Protein AF-A0A8T4FCI0-F1 (afdb_monomer)

Secondary structure (DSSP, 8-state):
----GGGTS------EETT--HHHHHHHHHHTT-S-EEEE-SSSEEEEESS----TTSSPPTT-S---

Sequence (68 aa):
MRITVADVMTTDIIAVRGEASFHTVAQPLIDRNVSGMPVVDADGVVAVANHITWRDNDIPPAGSWGGA

Radius of gyration: 15.37 Å; Cα contacts (8 Å, |Δi|>4): 54; chains: 1; bounding box: 40×31×41 Å

Solvent-accessible surface area (backbone atoms only — not comparable to full-atom values): 4675 Å² total; per-residue (Å²): 137,88,86,53,70,80,78,72,56,86,79,92,68,70,71,43,53,78,84,58,52,68,68,72,56,49,51,57,30,62,78,66,73,42,77,56,36,43,23,28,63,97,90,44,81,77,48,72,46,64,71,89,82,78,56,91,84,69,62,71,63,93,76,70,61,90,68,130

Structure (mmCIF, N/CA/C/O backbone):
data_AF-A0A8T4FCI0-F1
#
_entry.id   AF-A0A8T4FCI0-F1
#
loop_
_atom_site.group_PDB
_atom_site.id
_atom_site.type_symbol
_atom_site.label_atom_id
_atom_site.label_alt_id
_atom_site.label_comp_id
_atom_site.label_asym_id
_atom_site.label_entity_id
_atom_site.label_seq_id
_atom_site.pdbx_PDB_ins_code
_atom_site.Cartn_x
_atom_site.Cartn_y
_atom_site.Cartn_z
_atom_site.occupancy
_atom_site.B_iso_or_equiv
_atom_site.auth_seq_id
_atom_site.auth_comp_id
_atom_site.auth_asym_id
_atom_site.auth_atom_id
_atom_site.pdbx_PDB_model_num
ATOM 1 N N . MET A 1 1 ? -18.392 5.724 27.628 1.00 70.88 1 MET A N 1
ATOM 2 C CA . MET A 1 1 ? -18.354 5.814 26.153 1.00 70.88 1 MET A CA 1
ATOM 3 C C . MET A 1 1 ? -17.198 4.950 25.673 1.00 70.88 1 MET A C 1
ATOM 5 O O . MET A 1 1 ? -16.134 5.033 26.272 1.00 70.88 1 MET A O 1
ATOM 9 N N . ARG A 1 2 ? -17.423 4.053 24.707 1.00 84.06 2 ARG A N 1
ATOM 10 C CA . ARG A 1 2 ? -16.419 3.093 24.221 1.00 84.06 2 ARG A CA 1
ATOM 11 C C . ARG A 1 2 ? -16.024 3.505 22.811 1.00 84.06 2 ARG A C 1
ATOM 13 O O . ARG A 1 2 ? -16.883 3.517 21.942 1.00 84.06 2 ARG A O 1
ATOM 20 N N . ILE A 1 3 ? -14.763 3.878 22.637 1.00 90.00 3 ILE A N 1
ATOM 21 C CA . ILE A 1 3 ? -14.179 4.215 21.338 1.00 90.00 3 ILE A CA 1
ATOM 22 C C . ILE A 1 3 ? -13.537 2.937 20.798 1.00 90.00 3 ILE A C 1
ATOM 24 O O . ILE A 1 3 ? -12.864 2.217 21.543 1.00 90.00 3 ILE A O 1
ATOM 28 N N . THR A 1 4 ? -13.809 2.612 19.543 1.00 94.06 4 THR A N 1
ATOM 29 C CA . THR A 1 4 ? -13.258 1.460 18.828 1.00 94.06 4 THR A CA 1
ATOM 30 C C . THR A 1 4 ? -12.126 1.906 17.907 1.00 94.06 4 THR A C 1
ATOM 32 O O . THR A 1 4 ? -12.010 3.076 17.562 1.00 94.06 4 THR A O 1
ATOM 35 N N . VAL A 1 5 ? -11.273 0.972 17.483 1.00 90.56 5 VAL A N 1
ATOM 36 C CA . VAL A 1 5 ? -10.191 1.270 16.525 1.00 90.56 5 VAL A CA 1
ATOM 37 C C . VAL A 1 5 ? -10.754 1.825 15.213 1.00 90.56 5 VAL A C 1
ATOM 39 O O . VAL A 1 5 ? -10.158 2.721 14.624 1.00 90.56 5 VAL A O 1
ATOM 42 N N . ALA A 1 6 ? -11.937 1.355 14.807 1.00 90.31 6 ALA A N 1
ATOM 43 C CA . ALA A 1 6 ? -12.635 1.840 13.622 1.00 90.31 6 ALA A CA 1
ATOM 44 C C . ALA A 1 6 ? -12.984 3.335 13.698 1.00 90.31 6 ALA A C 1
ATOM 46 O O . ALA A 1 6 ? -13.052 3.990 12.664 1.00 90.31 6 ALA A O 1
ATOM 47 N N . ASP A 1 7 ? -13.144 3.885 14.906 1.00 90.81 7 ASP A N 1
ATOM 48 C CA . ASP A 1 7 ? -13.488 5.296 15.103 1.00 90.81 7 ASP A CA 1
ATOM 49 C C . ASP A 1 7 ? -12.275 6.234 14.962 1.00 90.81 7 ASP A C 1
ATOM 51 O O . ASP A 1 7 ? -12.447 7.445 14.848 1.00 90.81 7 ASP A O 1
ATOM 55 N N . VAL A 1 8 ? -11.048 5.695 14.999 1.00 92.25 8 VAL A N 1
ATOM 56 C CA . VAL A 1 8 ? -9.793 6.476 14.990 1.00 92.25 8 VAL A CA 1
ATOM 57 C C . VAL A 1 8 ? -8.898 6.132 13.791 1.00 92.25 8 VAL A C 1
ATOM 59 O O . VAL A 1 8 ? -7.986 6.888 13.466 1.00 92.25 8 VAL A O 1
ATOM 62 N N . MET A 1 9 ? -9.129 4.999 13.121 1.00 89.44 9 MET A N 1
ATOM 63 C CA . MET A 1 9 ? -8.303 4.565 11.993 1.00 89.44 9 MET A CA 1
ATOM 64 C C . MET A 1 9 ? -8.478 5.453 10.755 1.00 89.44 9 MET A C 1
ATOM 66 O O . MET A 1 9 ? -9.585 5.848 10.395 1.00 89.44 9 MET A O 1
ATOM 70 N N . THR A 1 10 ? -7.377 5.688 10.043 1.00 86.81 10 THR A N 1
ATOM 71 C CA 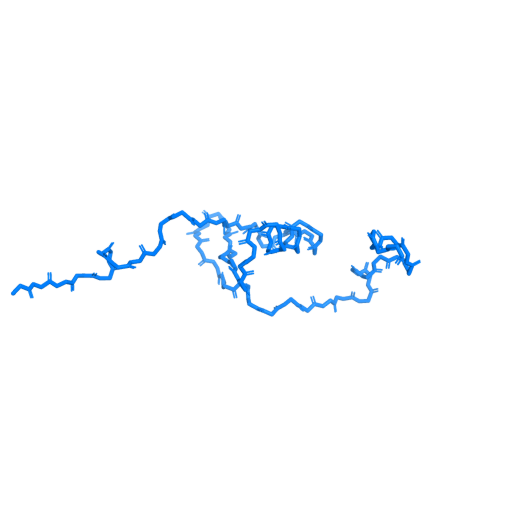. THR A 1 10 ? -7.405 6.279 8.702 1.00 86.81 10 THR A CA 1
ATOM 72 C C . THR A 1 10 ? -7.943 5.257 7.702 1.00 86.81 10 THR A C 1
ATOM 74 O O . THR A 1 10 ? -7.404 4.156 7.592 1.00 86.81 10 THR A O 1
ATOM 77 N N . THR A 1 11 ? -8.999 5.617 6.970 1.00 88.50 11 THR A N 1
ATOM 78 C CA . THR A 1 11 ? -9.669 4.736 5.996 1.00 88.50 11 THR A CA 1
ATOM 79 C C . THR A 1 11 ? -9.305 5.033 4.542 1.00 88.50 11 THR A C 1
ATOM 81 O O . THR A 1 11 ? -9.368 4.129 3.713 1.00 88.50 11 THR A O 1
ATOM 84 N N . ASP A 1 12 ? -8.887 6.262 4.225 1.00 87.31 12 ASP A N 1
ATOM 85 C CA . ASP A 1 12 ? -8.348 6.613 2.906 1.00 87.31 12 ASP A CA 1
ATOM 86 C C . ASP A 1 12 ? -6.876 6.198 2.825 1.00 87.31 12 ASP A C 1
ATOM 88 O O . ASP A 1 12 ? -5.963 6.949 3.174 1.00 87.31 12 ASP A O 1
ATOM 92 N N . ILE A 1 13 ? -6.660 4.945 2.434 1.00 85.12 13 ILE A N 1
ATOM 93 C CA . ILE A 1 13 ? -5.339 4.334 2.313 1.00 85.12 13 ILE A CA 1
ATOM 94 C C . ILE A 1 13 ? -5.111 3.864 0.877 1.00 85.12 13 ILE A C 1
ATOM 96 O O . ILE A 1 13 ? -6.016 3.345 0.223 1.00 85.12 13 ILE A O 1
ATOM 100 N N . ILE A 1 14 ? -3.880 4.006 0.387 1.00 87.06 14 ILE A N 1
ATOM 101 C CA . ILE A 1 14 ? -3.442 3.327 -0.837 1.00 87.06 14 ILE A CA 1
ATOM 102 C C . ILE A 1 14 ? -2.910 1.962 -0.434 1.00 87.06 14 ILE A C 1
ATOM 104 O O . ILE A 1 14 ? -2.120 1.884 0.500 1.00 87.06 14 ILE A O 1
ATOM 108 N N . ALA A 1 15 ? -3.290 0.915 -1.159 1.00 87.88 15 ALA A N 1
ATOM 109 C CA . ALA A 1 15 ? -2.680 -0.402 -1.045 1.00 87.88 15 ALA A CA 1
ATOM 110 C C . ALA A 1 15 ? -2.052 -0.812 -2.379 1.00 87.88 15 ALA A C 1
ATOM 112 O O . ALA A 1 15 ? -2.521 -0.412 -3.447 1.00 87.88 15 ALA A O 1
ATOM 113 N N . VAL A 1 16 ? -1.012 -1.636 -2.311 1.00 88.75 16 VAL A N 1
ATOM 114 C CA . VAL A 1 16 ? -0.288 -2.137 -3.482 1.00 88.75 16 VAL A CA 1
ATOM 115 C C . VAL A 1 16 ? -0.271 -3.660 -3.496 1.00 88.75 16 VAL A C 1
ATOM 117 O O . VAL A 1 16 ? -0.420 -4.297 -2.458 1.00 88.75 16 VAL A O 1
ATOM 120 N N . ARG A 1 17 ? -0.116 -4.269 -4.671 1.00 87.75 17 ARG A N 1
ATOM 121 C CA . ARG A 1 17 ? 0.039 -5.719 -4.783 1.00 87.75 17 ARG A CA 1
ATOM 122 C C . ARG A 1 17 ? 1.449 -6.153 -4.388 1.00 87.75 17 ARG A C 1
ATOM 124 O O . ARG A 1 17 ? 2.407 -5.431 -4.646 1.00 87.75 17 ARG A O 1
ATOM 131 N N . GLY A 1 18 ? 1.583 -7.351 -3.821 1.00 82.69 18 GLY A N 1
ATOM 132 C CA . GLY A 1 18 ? 2.893 -7.912 -3.446 1.00 82.69 18 GLY A CA 1
ATOM 133 C C . GLY A 1 18 ? 3.848 -8.176 -4.615 1.00 82.69 18 GLY A C 1
ATOM 134 O O . GLY A 1 18 ? 5.044 -8.331 -4.399 1.00 82.69 18 GLY A O 1
ATOM 135 N N . GLU A 1 19 ? 3.333 -8.202 -5.843 1.00 82.06 19 GLU A N 1
ATOM 136 C CA . GLU A 1 19 ? 4.111 -8.346 -7.080 1.00 82.06 19 GLU A CA 1
ATOM 137 C C . GLU A 1 19 ? 4.521 -7.010 -7.721 1.00 82.06 19 GLU A C 1
ATOM 139 O O . GLU A 1 19 ? 5.273 -7.001 -8.698 1.00 82.06 19 GLU A O 1
ATOM 144 N N . ALA A 1 20 ? 4.075 -5.881 -7.159 1.00 82.12 20 ALA A N 1
ATOM 145 C CA . ALA A 1 20 ? 4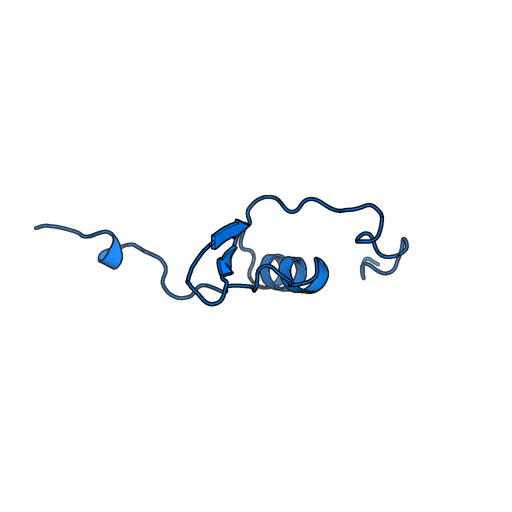.312 -4.578 -7.750 1.00 82.12 20 ALA A CA 1
ATOM 146 C C . ALA A 1 20 ? 5.793 -4.186 -7.715 1.00 82.12 20 ALA A C 1
ATOM 148 O O . ALA A 1 20 ? 6.504 -4.394 -6.731 1.00 82.12 20 ALA A O 1
ATOM 149 N N . SER A 1 21 ? 6.240 -3.549 -8.799 1.00 80.94 21 SER A N 1
ATOM 150 C CA . SER A 1 21 ? 7.611 -3.055 -8.923 1.00 80.94 21 SER A CA 1
ATOM 151 C C . SER A 1 21 ? 7.916 -1.939 -7.920 1.00 80.94 21 SER A C 1
ATOM 153 O O . SER A 1 21 ? 7.018 -1.204 -7.502 1.00 80.94 21 SER A O 1
ATOM 155 N N . PHE A 1 22 ? 9.203 -1.734 -7.619 1.00 78.62 22 PHE A N 1
ATOM 156 C CA . PHE A 1 22 ? 9.664 -0.638 -6.762 1.00 78.62 22 PHE A CA 1
ATOM 157 C C . PHE A 1 22 ? 9.059 0.712 -7.163 1.00 78.62 22 PHE A C 1
ATOM 159 O O . PHE A 1 22 ? 8.539 1.428 -6.315 1.00 78.62 22 PHE A O 1
ATOM 166 N N . HIS A 1 23 ? 9.089 1.054 -8.455 1.00 79.00 23 HIS A N 1
ATOM 167 C CA . HIS A 1 23 ? 8.590 2.340 -8.948 1.00 79.00 23 HIS A CA 1
ATOM 168 C C . HIS A 1 23 ? 7.095 2.517 -8.647 1.00 79.00 23 HIS A C 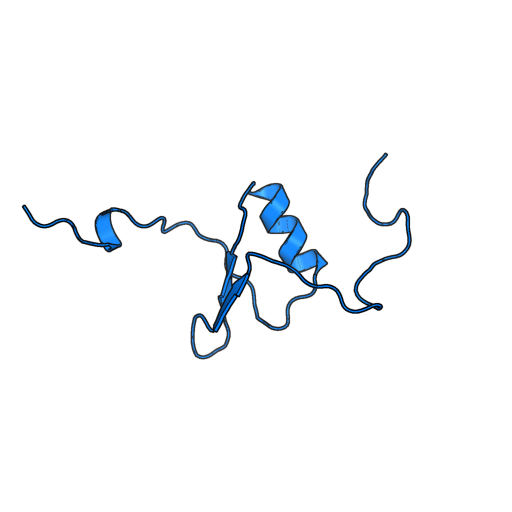1
ATOM 170 O O . HIS A 1 23 ? 6.654 3.588 -8.237 1.00 79.00 23 HIS A O 1
ATOM 176 N N . THR A 1 24 ? 6.322 1.438 -8.781 1.00 82.12 24 THR A N 1
ATOM 177 C CA . THR A 1 24 ? 4.886 1.412 -8.478 1.00 82.12 24 THR A CA 1
ATOM 178 C C . THR A 1 24 ? 4.597 1.615 -6.987 1.00 82.12 24 THR A C 1
ATOM 180 O O . THR A 1 24 ? 3.532 2.125 -6.651 1.00 82.12 24 THR A O 1
ATOM 183 N N . VAL A 1 25 ? 5.530 1.254 -6.099 1.00 85.19 25 VAL A N 1
ATOM 184 C CA . VAL A 1 25 ? 5.415 1.456 -4.643 1.00 85.19 25 VAL A CA 1
ATOM 185 C C . VAL A 1 25 ? 5.970 2.817 -4.212 1.00 85.19 25 VAL A C 1
ATOM 187 O O . VAL A 1 25 ? 5.380 3.484 -3.369 1.00 85.19 25 VAL A O 1
ATOM 190 N N . ALA A 1 26 ? 7.091 3.254 -4.780 1.00 83.75 26 ALA A N 1
ATOM 191 C CA . ALA A 1 26 ? 7.778 4.477 -4.377 1.00 83.75 26 ALA A CA 1
ATOM 192 C C . ALA A 1 26 ? 7.036 5.741 -4.819 1.00 83.75 26 ALA A C 1
ATOM 194 O O . ALA A 1 26 ? 6.919 6.679 -4.030 1.00 83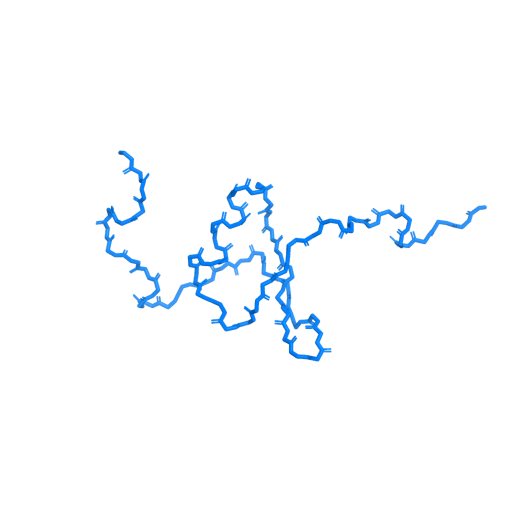.75 26 ALA A O 1
ATOM 195 N N . GLN A 1 27 ? 6.493 5.754 -6.043 1.00 84.81 27 GLN A N 1
ATOM 196 C CA . GLN A 1 27 ? 5.779 6.918 -6.572 1.00 84.81 27 GLN A CA 1
ATOM 197 C C . GLN A 1 27 ? 4.619 7.337 -5.651 1.00 84.81 27 GLN A C 1
ATOM 199 O O . GLN A 1 27 ? 4.606 8.483 -5.204 1.00 84.81 27 GLN A O 1
ATOM 204 N N . PRO A 1 28 ? 3.696 6.436 -5.249 1.00 86.25 28 PRO A N 1
ATOM 205 C CA . PRO A 1 28 ? 2.570 6.835 -4.414 1.00 86.25 28 PRO A CA 1
ATOM 206 C C . PRO A 1 28 ? 2.971 7.191 -2.977 1.00 86.25 28 PRO A C 1
ATOM 208 O O . PRO A 1 28 ? 2.287 8.003 -2.357 1.00 86.25 28 PRO A O 1
ATOM 211 N N . LEU A 1 29 ? 4.059 6.615 -2.440 1.00 85.50 29 LEU A N 1
ATOM 212 C CA . LEU A 1 29 ? 4.586 7.002 -1.123 1.00 85.50 29 LEU A CA 1
ATOM 213 C C . LEU A 1 29 ? 5.063 8.460 -1.124 1.00 85.50 29 LEU A C 1
ATOM 215 O O . LEU A 1 29 ? 4.742 9.205 -0.198 1.00 85.50 29 LEU A O 1
ATOM 219 N N . ILE A 1 30 ? 5.783 8.868 -2.175 1.00 85.19 30 ILE A N 1
ATOM 220 C CA . ILE A 1 30 ? 6.267 10.244 -2.355 1.00 85.19 30 ILE A CA 1
ATOM 221 C C . ILE A 1 30 ? 5.089 11.183 -2.616 1.00 85.19 30 ILE A C 1
ATOM 223 O O . ILE A 1 30 ? 4.914 12.161 -1.892 1.00 85.19 30 ILE A O 1
ATOM 227 N N . ASP A 1 31 ? 4.251 10.855 -3.602 1.00 87.44 31 ASP A N 1
ATOM 228 C CA . ASP A 1 31 ? 3.149 11.713 -4.043 1.00 87.44 31 ASP A CA 1
ATOM 229 C C . ASP A 1 31 ? 2.138 11.977 -2.920 1.00 87.44 31 ASP A C 1
ATOM 231 O O . ASP A 1 31 ? 1.584 13.073 -2.820 1.00 87.44 31 ASP A O 1
ATOM 235 N N . ARG A 1 32 ? 1.893 10.982 -2.054 1.00 85.19 32 ARG A N 1
ATOM 236 C CA . ARG A 1 32 ? 0.976 11.120 -0.912 1.00 85.19 32 ARG A CA 1
ATOM 237 C C . ARG A 1 32 ? 1.671 11.437 0.409 1.00 85.1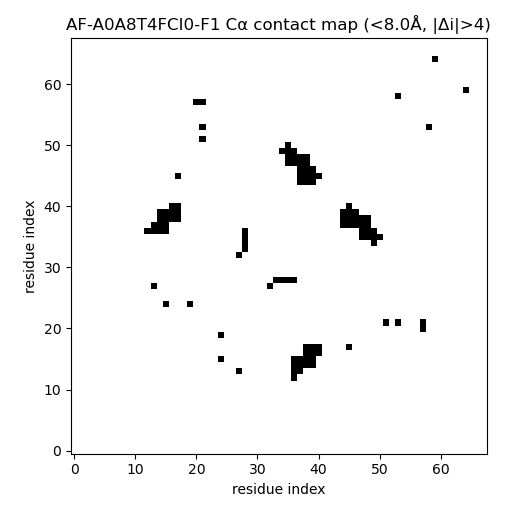9 32 ARG A C 1
ATOM 239 O O . ARG A 1 32 ? 0.983 11.562 1.419 1.00 85.19 32 ARG A O 1
ATOM 246 N N . ASN A 1 33 ? 2.995 11.600 0.410 1.00 85.75 33 ASN A N 1
ATOM 247 C CA . ASN A 1 33 ? 3.801 11.889 1.597 1.00 85.75 33 ASN A CA 1
ATOM 248 C C . ASN A 1 33 ? 3.506 10.932 2.771 1.00 85.75 33 ASN A C 1
ATOM 250 O O . ASN A 1 33 ? 3.345 11.346 3.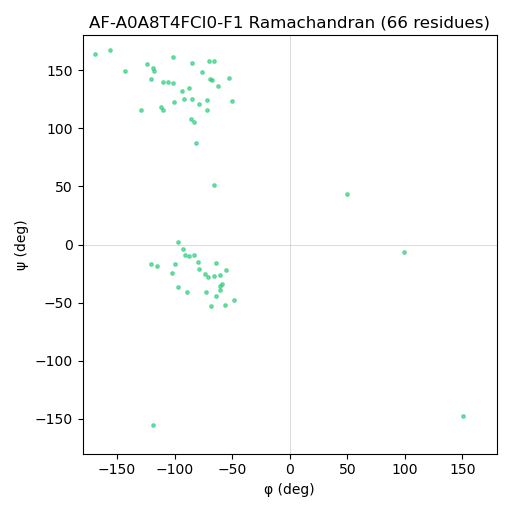922 1.00 85.75 33 ASN A O 1
ATOM 254 N N . VAL A 1 34 ? 3.390 9.639 2.467 1.00 84.56 34 VAL A N 1
ATOM 255 C CA . VAL A 1 34 ? 3.129 8.581 3.451 1.00 84.56 34 VAL A CA 1
ATOM 256 C C . VAL A 1 34 ? 4.369 7.708 3.607 1.00 84.56 34 VAL A C 1
ATOM 258 O O . VAL A 1 34 ? 5.055 7.394 2.640 1.00 84.56 34 VAL A O 1
ATOM 261 N N . SER A 1 35 ? 4.669 7.307 4.841 1.00 80.56 35 SER A N 1
ATOM 262 C CA . SER A 1 35 ? 5.858 6.504 5.167 1.00 80.56 35 SER A CA 1
ATOM 263 C C . SER A 1 35 ? 5.669 5.005 4.944 1.00 80.56 35 SER A C 1
ATOM 265 O O . SER A 1 35 ? 6.629 4.241 5.032 1.00 80.56 35 SER A O 1
ATOM 267 N N . GLY A 1 36 ? 4.444 4.567 4.666 1.00 83.31 36 GLY A N 1
ATOM 268 C CA . GLY A 1 36 ? 4.174 3.181 4.352 1.00 83.31 36 GLY A CA 1
ATOM 269 C C . GLY A 1 36 ? 2.771 2.949 3.827 1.00 83.31 36 GLY A C 1
ATOM 270 O O . GLY A 1 36 ? 1.885 3.793 3.963 1.00 83.31 36 GLY A O 1
ATOM 271 N N . MET A 1 37 ? 2.585 1.783 3.221 1.00 87.88 37 MET A N 1
ATOM 272 C CA . MET A 1 37 ? 1.307 1.359 2.661 1.00 87.88 37 MET A CA 1
ATOM 273 C C . MET A 1 37 ? 1.083 -0.143 2.863 1.00 87.88 37 MET A C 1
ATOM 275 O O . MET A 1 37 ? 2.049 -0.913 2.892 1.00 87.88 37 MET A O 1
ATOM 279 N N . PRO A 1 38 ? -0.171 -0.596 2.999 1.00 88.06 38 PRO A N 1
ATOM 280 C CA . PRO A 1 38 ? -0.491 -2.013 2.984 1.00 88.06 38 PRO A CA 1
ATOM 281 C C . PRO A 1 38 ? -0.130 -2.664 1.647 1.00 88.06 38 PRO A C 1
ATOM 283 O O . PRO A 1 38 ? -0.435 -2.145 0.571 1.00 88.06 38 PRO A O 1
ATOM 286 N N . VAL A 1 39 ? 0.465 -3.845 1.737 1.00 87.44 39 VAL A N 1
ATOM 287 C CA . VAL A 1 39 ? 0.678 -4.767 0.628 1.00 87.44 39 VAL A CA 1
ATOM 288 C C . VAL A 1 39 ? -0.398 -5.842 0.708 1.00 87.44 39 VAL A C 1
ATOM 290 O O . VAL A 1 39 ? -0.536 -6.511 1.734 1.00 87.44 39 VAL A O 1
ATOM 293 N N . VAL A 1 40 ? -1.173 -5.991 -0.360 1.00 87.38 40 VAL A N 1
ATOM 294 C CA . VAL A 1 40 ? -2.323 -6.896 -0.446 1.00 87.38 40 VAL A CA 1
ATOM 295 C C . VAL A 1 40 ? -2.123 -7.961 -1.523 1.00 87.38 40 VAL A C 1
ATOM 297 O O . VAL A 1 40 ? -1.495 -7.707 -2.553 1.00 87.38 40 VAL A O 1
ATOM 300 N N . ASP A 1 41 ? -2.693 -9.142 -1.316 1.00 85.56 41 ASP A N 1
ATOM 301 C CA . ASP A 1 41 ? -2.809 -10.204 -2.316 1.00 85.56 41 ASP A CA 1
ATOM 302 C C . ASP A 1 41 ? -4.290 -10.528 -2.603 1.00 85.56 41 ASP A C 1
ATOM 304 O O . ASP A 1 41 ? -5.156 -9.650 -2.516 1.00 85.56 41 ASP A O 1
ATOM 308 N N . ALA A 1 42 ? -4.579 -11.745 -3.068 1.00 81.75 42 ALA A N 1
ATOM 309 C CA . ALA A 1 42 ? -5.944 -12.201 -3.316 1.00 81.75 42 ALA A CA 1
ATOM 310 C C . ALA A 1 42 ? -6.723 -12.501 -2.020 1.00 81.75 42 ALA A C 1
ATOM 312 O O . ALA A 1 42 ? -7.948 -12.385 -2.023 1.00 81.75 42 ALA A O 1
ATOM 313 N N . ASP A 1 43 ? -6.024 -12.832 -0.934 1.00 80.62 43 ASP A N 1
ATOM 314 C CA . ASP A 1 43 ? -6.597 -13.298 0.329 1.00 80.62 43 ASP A CA 1
ATOM 315 C C . ASP A 1 43 ? -6.691 -12.178 1.382 1.00 80.62 43 ASP A C 1
ATOM 317 O O . ASP A 1 43 ? -7.450 -12.291 2.348 1.00 80.62 43 ASP A O 1
ATOM 321 N N . GLY A 1 44 ? -5.977 -11.064 1.194 1.00 78.88 44 GLY A N 1
ATOM 322 C CA . GLY A 1 44 ? -6.118 -9.869 2.025 1.00 78.88 44 GLY A CA 1
ATOM 323 C C . GLY A 1 44 ? -4.838 -9.048 2.140 1.00 78.88 44 GLY A C 1
ATOM 324 O O . GLY A 1 44 ? -4.060 -8.945 1.198 1.00 78.88 44 GLY A O 1
ATOM 325 N N . VAL A 1 45 ? -4.634 -8.402 3.294 1.00 78.06 45 VAL A N 1
ATOM 326 C CA . VAL A 1 45 ? -3.382 -7.689 3.601 1.00 78.06 45 VAL A CA 1
ATOM 327 C C . VAL A 1 45 ? -2.332 -8.706 4.029 1.00 78.06 45 VAL A C 1
ATOM 329 O O . VAL A 1 45 ? -2.511 -9.399 5.027 1.00 78.06 45 VAL A O 1
ATOM 332 N N . VAL A 1 46 ? -1.223 -8.752 3.299 1.00 72.50 46 VAL A N 1
ATOM 333 C CA . VAL A 1 46 ? -0.122 -9.698 3.528 1.00 72.50 46 VAL A CA 1
ATOM 334 C C . VAL A 1 46 ? 0.986 -9.064 4.359 1.00 72.50 46 VAL A C 1
ATOM 336 O O . VAL A 1 46 ? 1.604 -9.728 5.187 1.00 72.50 46 VAL A O 1
ATOM 339 N N . ALA A 1 47 ? 1.247 -7.771 4.150 1.00 73.25 47 ALA A N 1
ATOM 340 C CA . ALA A 1 47 ? 2.305 -7.040 4.840 1.00 73.25 47 ALA A CA 1
ATOM 341 C C . ALA A 1 47 ? 2.023 -5.532 4.863 1.00 73.25 47 ALA A C 1
ATOM 343 O O . ALA A 1 47 ? 1.173 -5.031 4.132 1.00 73.25 47 ALA A O 1
ATOM 344 N N . VAL A 1 48 ? 2.769 -4.790 5.679 1.00 74.06 48 VAL A N 1
ATOM 345 C CA . VAL A 1 48 ? 2.828 -3.324 5.608 1.00 74.06 48 VAL A CA 1
ATOM 346 C C . VAL A 1 48 ? 4.223 -2.948 5.132 1.00 74.06 48 VAL A C 1
ATOM 348 O O . VAL A 1 48 ? 5.208 -3.267 5.797 1.00 74.06 48 VAL A O 1
ATOM 351 N N . ALA A 1 49 ? 4.316 -2.289 3.980 1.00 72.06 49 ALA A N 1
ATOM 352 C CA . ALA A 1 49 ? 5.582 -1.810 3.447 1.00 72.06 49 ALA A CA 1
ATOM 353 C C . ALA A 1 49 ? 5.924 -0.467 4.098 1.00 72.06 49 ALA A C 1
ATOM 355 O O . ALA A 1 49 ? 5.316 0.546 3.769 1.00 72.06 49 ALA A O 1
ATOM 356 N N . ASN A 1 50 ? 6.879 -0.469 5.027 1.00 67.69 50 ASN A N 1
ATOM 357 C CA . ASN A 1 50 ? 7.492 0.731 5.617 1.00 67.69 50 ASN A CA 1
ATOM 358 C C . ASN A 1 50 ? 8.990 0.854 5.281 1.00 67.69 50 ASN A C 1
ATOM 360 O O . ASN A 1 50 ? 9.574 1.928 5.387 1.00 67.69 50 ASN A O 1
ATOM 364 N N . HIS A 1 51 ? 9.611 -0.252 4.873 1.00 69.81 51 HIS A N 1
ATOM 365 C CA . HIS A 1 51 ? 10.985 -0.331 4.420 1.00 69.81 51 HIS A CA 1
ATOM 366 C C . HIS A 1 51 ? 10.990 -1.062 3.086 1.00 69.81 51 HIS A C 1
ATOM 368 O O . HIS A 1 51 ? 10.630 -2.236 3.006 1.00 69.81 51 HIS A O 1
ATOM 374 N N . ILE A 1 52 ? 11.400 -0.358 2.035 1.00 64.50 52 ILE A N 1
ATOM 375 C CA . ILE A 1 52 ? 11.593 -0.965 0.723 1.00 64.50 52 ILE A CA 1
ATOM 376 C C . ILE A 1 52 ? 13.050 -1.412 0.635 1.00 64.50 52 ILE A C 1
ATOM 378 O O . ILE A 1 52 ? 13.953 -0.617 0.896 1.00 64.50 52 ILE A O 1
ATOM 382 N N . THR A 1 53 ? 13.269 -2.687 0.330 1.00 65.00 53 THR A N 1
ATOM 383 C CA . THR A 1 53 ? 14.587 -3.253 0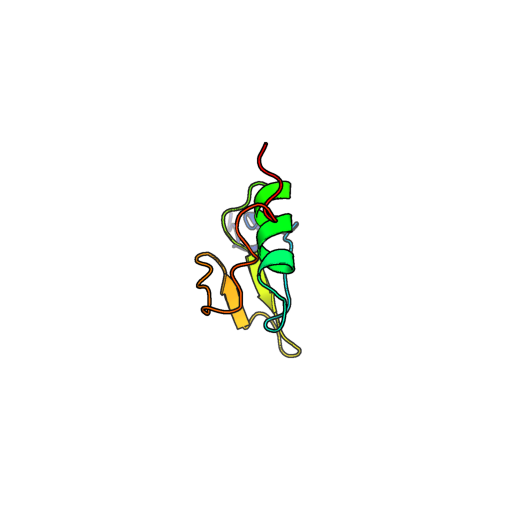.039 1.00 65.00 53 THR A CA 1
ATOM 384 C C . THR A 1 53 ? 14.690 -3.501 -1.461 1.00 65.00 53 THR A C 1
AT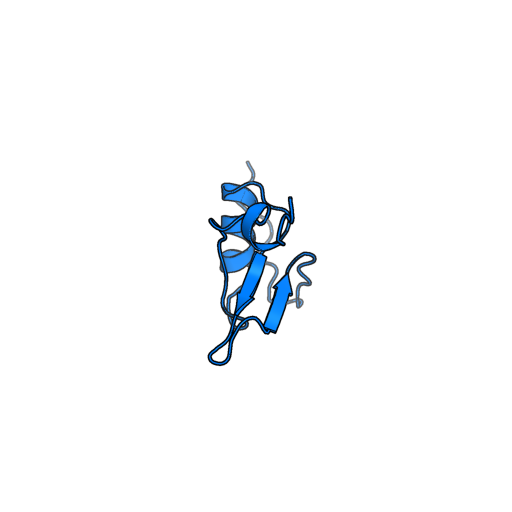OM 386 O O . THR A 1 53 ? 13.721 -3.903 -2.102 1.00 65.00 53 THR A O 1
ATOM 389 N N . TRP A 1 54 ? 15.854 -3.220 -2.035 1.00 65.25 54 TRP A N 1
ATOM 390 C CA . TRP A 1 54 ? 16.124 -3.370 -3.465 1.00 65.25 54 TRP A CA 1
ATOM 391 C C . TRP A 1 54 ? 16.909 -4.651 -3.720 1.00 65.25 54 TRP A C 1
ATOM 393 O O . TRP A 1 54 ? 17.847 -4.972 -2.984 1.00 65.25 54 TRP A O 1
ATOM 403 N N . ARG A 1 55 ? 16.552 -5.370 -4.786 1.00 61.84 55 ARG A N 1
ATOM 404 C CA . ARG A 1 55 ? 17.477 -6.305 -5.432 1.00 61.84 55 ARG A CA 1
ATOM 405 C C . ARG A 1 55 ? 18.335 -5.517 -6.418 1.00 61.84 55 ARG A C 1
ATOM 407 O O . ARG A 1 55 ? 17.914 -4.474 -6.907 1.00 61.84 55 ARG A O 1
ATOM 414 N N . ASP A 1 56 ? 19.516 -6.029 -6.750 1.00 57.72 56 ASP A N 1
ATOM 415 C CA . ASP A 1 56 ? 20.490 -5.324 -7.603 1.00 57.72 56 ASP A CA 1
ATOM 416 C C . ASP A 1 56 ? 19.930 -4.893 -8.977 1.00 57.72 56 ASP A C 1
ATOM 418 O O . ASP A 1 56 ? 20.426 -3.944 -9.575 1.00 57.72 56 ASP A O 1
ATOM 422 N N . ASN A 1 57 ? 18.859 -5.540 -9.455 1.00 62.25 57 ASN A N 1
ATOM 423 C CA . ASN A 1 57 ? 18.191 -5.221 -10.721 1.00 62.25 57 ASN A CA 1
ATOM 424 C C . ASN A 1 57 ? 17.044 -4.197 -10.599 1.00 62.25 57 ASN A C 1
ATOM 426 O O . ASN A 1 57 ? 16.524 -3.756 -11.621 1.00 62.25 57 ASN A O 1
ATOM 430 N N . ASP A 1 58 ? 16.634 -3.836 -9.379 1.00 65.38 58 ASP A N 1
ATOM 431 C CA . ASP A 1 58 ? 15.525 -2.902 -9.128 1.00 65.38 58 ASP A CA 1
ATOM 432 C C . ASP A 1 58 ? 15.988 -1.438 -9.107 1.00 65.38 58 ASP A C 1
ATOM 434 O O . ASP A 1 58 ? 15.160 -0.527 -9.085 1.00 65.38 58 ASP A O 1
ATOM 438 N N . ILE A 1 59 ? 17.307 -1.202 -9.108 1.00 66.44 59 ILE A N 1
ATOM 439 C CA . ILE A 1 59 ? 17.901 0.133 -9.180 1.00 66.44 59 ILE A CA 1
ATOM 440 C C . ILE A 1 59 ? 18.003 0.513 -10.662 1.00 66.44 59 ILE A C 1
ATOM 442 O O . ILE A 1 59 ? 18.834 -0.040 -11.387 1.00 66.44 59 ILE A O 1
ATOM 446 N N . PRO A 1 60 ? 17.179 1.452 -11.148 1.00 65.31 60 PRO A N 1
ATOM 447 C CA . PRO A 1 60 ? 17.285 1.919 -12.510 1.00 65.31 60 PRO A CA 1
ATOM 448 C C . PRO A 1 60 ? 18.581 2.746 -12.669 1.00 65.31 60 PRO A C 1
ATOM 450 O O . PRO A 1 60 ? 19.140 3.226 -11.674 1.00 65.31 60 PRO A O 1
ATOM 453 N N . PRO A 1 61 ? 19.105 2.880 -13.902 1.00 69.31 61 PRO A N 1
ATOM 454 C CA . PRO A 1 61 ? 20.398 3.511 -14.153 1.00 69.31 61 PRO A CA 1
ATOM 455 C C . PRO A 1 61 ? 20.489 4.900 -13.517 1.00 69.31 61 PRO A C 1
ATOM 457 O O . PRO A 1 61 ? 19.518 5.654 -13.521 1.00 69.31 61 PRO A O 1
ATOM 460 N N . ALA A 1 62 ? 21.666 5.268 -13.004 1.00 62.66 62 ALA A N 1
ATOM 461 C CA . ALA A 1 62 ? 21.883 6.604 -12.452 1.00 62.66 62 ALA A CA 1
ATOM 462 C C . ALA A 1 62 ? 21.406 7.686 -13.449 1.00 62.66 62 ALA A C 1
ATOM 464 O O . ALA A 1 62 ? 21.829 7.694 -14.604 1.00 62.66 62 ALA A O 1
ATOM 465 N N . GLY A 1 63 ? 20.496 8.562 -13.003 1.00 59.91 63 GLY A N 1
ATOM 466 C CA . GLY A 1 63 ? 19.855 9.599 -13.829 1.00 59.91 63 GLY A CA 1
ATOM 467 C C . GLY A 1 63 ? 18.449 9.269 -14.355 1.00 59.91 63 GLY A C 1
ATOM 468 O O . GLY A 1 63 ? 17.800 10.145 -14.917 1.00 59.91 63 GLY A O 1
ATOM 469 N N . SER A 1 64 ? 17.936 8.049 -14.162 1.00 64.62 64 SER A N 1
ATOM 470 C CA . SER A 1 64 ? 16.528 7.726 -14.461 1.00 64.62 64 SER A CA 1
ATOM 471 C C . SER A 1 64 ? 15.558 8.203 -13.379 1.00 64.62 64 SER A C 1
ATOM 473 O O . SER A 1 64 ? 14.358 8.322 -13.611 1.00 64.62 64 SER A O 1
ATOM 475 N N . TRP A 1 65 ? 16.073 8.431 -12.172 1.00 59.31 65 TRP A N 1
ATOM 476 C CA . TRP A 1 65 ? 15.372 9.166 -11.133 1.00 59.31 65 TRP A CA 1
ATOM 477 C C . TRP A 1 65 ? 15.370 10.619 -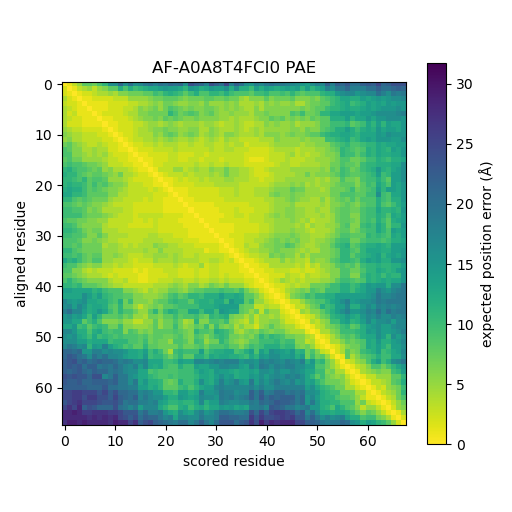11.582 1.00 59.31 65 TRP A C 1
ATOM 479 O O . TRP A 1 65 ? 16.449 11.182 -11.727 1.00 59.31 65 TRP A O 1
ATOM 489 N N . GLY A 1 66 ? 14.199 11.197 -11.854 1.00 50.44 66 GLY A N 1
ATOM 490 C CA . GLY A 1 66 ? 14.032 12.565 -12.360 1.00 50.44 66 GLY A CA 1
ATOM 491 C C . GLY A 1 66 ? 14.457 13.669 -11.381 1.00 50.44 66 GLY A C 1
ATOM 492 O O . GLY A 1 66 ? 13.682 14.581 -11.113 1.00 50.44 66 GLY A O 1
ATOM 493 N N . GLY A 1 67 ? 15.663 13.576 -10.825 1.00 52.03 67 GLY A N 1
ATOM 494 C CA . GLY A 1 67 ? 16.362 14.657 -10.157 1.00 52.03 67 GLY A CA 1
ATOM 495 C C . GLY A 1 67 ? 17.113 15.479 -11.197 1.00 52.03 67 GLY A C 1
ATOM 496 O O . GLY A 1 67 ? 17.868 14.927 -11.997 1.00 52.03 67 GLY A O 1
ATOM 497 N N . ALA A 1 68 ? 16.846 16.782 -11.194 1.00 38.41 68 ALA A N 1
ATOM 498 C CA . ALA A 1 68 ? 17.681 17.784 -11.845 1.00 38.41 68 ALA A CA 1
ATOM 499 C C . ALA A 1 68 ? 19.112 17.780 -11.282 1.00 38.41 68 ALA A C 1
ATOM 501 O O . ALA A 1 68 ? 19.274 17.426 -10.089 1.00 38.41 68 ALA A O 1
#

Foldseek 3Di:
DDDDPVNVDDPPFDEAEPPDAPCRQVVCCVVVVHQWGFYADPVGGPDIDNDDDDDPVSDPPPCPPPDD

pLDDT: mean 77.82, std 11.8, range [38.41, 94.06]

Nearest PDB structures (foldseek):
  5g5r-assembly1_A  TM=8.782E-01  e=9.324E-02  Archaeoglobus fulgidus
  7pji-assembly1_B-5  TM=7.854E-01  e=4.978E-02  Pseudomonas aeruginosa
  4l28-assembly2_D  TM=8.377E-01  e=1.519E-01  Homo sapiens
  8qqt-assembly1_D  TM=7.665E-01  e=1.519E-01  Mycolicibacterium smegmatis MC2 155
  7pmz-assembly2_O-5  TM=7.221E-01  e=1.232E-01  Streptomyces coelicolor A3(2)

Mean predicted aligned error: 8.75 Å